Protein AF-A0A536NKG7-F1 (afdb_monomer_lite)

Foldseek 3Di:
DVCQLVLAAEEEAADDPVVVVVVVVQVPDPSGDPVVCVVVNSYDYHNAPDAALVSSLVVVLVSQVVRVVVVHLEYEYEHAVLRSQVSYPHLVRVLVSLLVVLVSQVVGNYDYDYDDDPVRDDPVSVVSNVVSPCVNCVPPPVVVPD

Structure (mmCIF, N/CA/C/O backbone):
data_AF-A0A536NKG7-F1
#
_entry.id   AF-A0A536NKG7-F1
#
loop_
_atom_site.group_PDB
_atom_site.id
_atom_site.type_symbol
_atom_site.label_atom_id
_atom_site.label_alt_id
_atom_site.label_comp_id
_atom_site.label_asym_id
_atom_site.label_entity_id
_atom_site.label_seq_id
_atom_site.pdbx_PDB_ins_code
_atom_site.Cartn_x
_atom_site.Cartn_y
_atom_site.Cartn_z
_atom_site.occupancy
_atom_site.B_iso_or_equiv
_atom_site.auth_seq_id
_atom_site.auth_comp_id
_atom_site.auth_asym_id
_atom_site.auth_atom_id
_atom_site.pdbx_PDB_model_num
ATOM 1 N N . ALA A 1 1 ? -5.820 -6.708 7.696 1.00 89.75 1 ALA A N 1
ATOM 2 C CA . ALA A 1 1 ? -7.069 -7.105 8.378 1.00 89.75 1 ALA A CA 1
ATOM 3 C C . ALA A 1 1 ? -7.34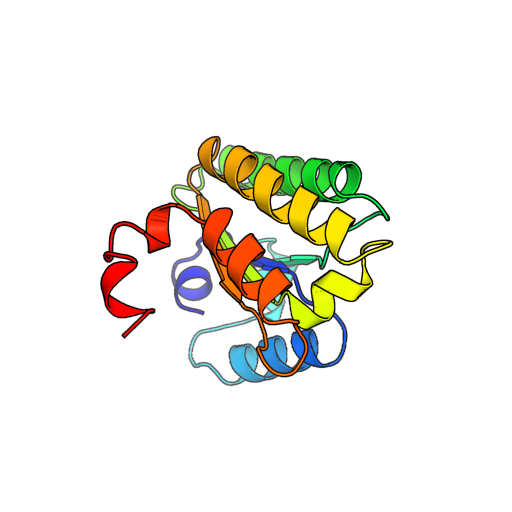0 -6.322 9.660 1.00 89.75 1 ALA A C 1
ATOM 5 O O . ALA A 1 1 ? -8.412 -5.746 9.756 1.00 89.75 1 ALA A O 1
ATOM 6 N N . ASP A 1 2 ? -6.411 -6.240 10.622 1.00 92.75 2 ASP A N 1
ATOM 7 C CA . ASP A 1 2 ? -6.681 -5.550 11.904 1.00 92.75 2 ASP A CA 1
ATOM 8 C C . ASP A 1 2 ? -7.102 -4.090 11.744 1.00 92.75 2 ASP A C 1
ATOM 10 O O . ASP A 1 2 ? -8.016 -3.628 12.415 1.00 92.75 2 ASP A O 1
ATOM 14 N N . ALA A 1 3 ? -6.489 -3.386 10.794 1.00 92.94 3 ALA A N 1
ATOM 15 C CA . ALA A 1 3 ? -6.873 -2.028 10.439 1.00 92.94 3 ALA A CA 1
ATOM 16 C C . ALA A 1 3 ? -8.325 -1.934 9.934 1.00 92.94 3 ALA A C 1
ATOM 18 O O . ALA A 1 3 ? -9.067 -1.070 10.390 1.00 92.94 3 ALA A O 1
ATOM 19 N N . ILE A 1 4 ? -8.761 -2.873 9.085 1.00 95.31 4 ILE A N 1
ATOM 20 C CA . ILE A 1 4 ? -10.151 -2.957 8.607 1.00 95.31 4 ILE A CA 1
ATOM 21 C C . ILE A 1 4 ? -11.099 -3.192 9.791 1.00 95.31 4 ILE A C 1
ATOM 23 O O . ILE A 1 4 ? -12.077 -2.468 9.941 1.00 95.31 4 ILE A O 1
ATOM 27 N N . ARG A 1 5 ? -10.770 -4.128 10.694 1.00 95.06 5 ARG A N 1
ATOM 28 C CA . ARG A 1 5 ? -11.563 -4.387 11.914 1.00 95.06 5 ARG A CA 1
ATOM 29 C C . ARG A 1 5 ? -11.667 -3.162 12.819 1.00 95.06 5 ARG A C 1
ATOM 31 O O . ARG A 1 5 ? -12.694 -2.942 13.450 1.00 95.06 5 ARG A O 1
ATOM 38 N N . ALA A 1 6 ? -10.600 -2.374 12.887 1.00 93.81 6 ALA A N 1
ATOM 39 C CA . ALA A 1 6 ? -10.536 -1.149 13.671 1.00 93.81 6 ALA A CA 1
ATOM 40 C C . ALA A 1 6 ? -11.165 0.069 12.965 1.00 93.81 6 ALA A C 1
ATOM 42 O O . ALA A 1 6 ? -11.111 1.166 13.519 1.00 93.81 6 ALA A O 1
ATOM 43 N N . GLY A 1 7 ? -11.717 -0.083 11.753 1.00 94.19 7 GLY A N 1
ATOM 44 C CA . GLY A 1 7 ? -12.262 1.035 10.976 1.00 94.19 7 GLY A CA 1
ATOM 45 C C . GLY A 1 7 ? -11.202 2.053 10.535 1.00 94.19 7 GLY A C 1
ATOM 46 O O . GLY A 1 7 ? -11.521 3.215 10.299 1.00 94.19 7 GLY A O 1
ATOM 47 N N . GLN A 1 8 ? -9.938 1.635 10.433 1.00 95.44 8 GLN A N 1
ATOM 48 C CA . GLN A 1 8 ? -8.828 2.474 9.979 1.00 95.44 8 GLN A CA 1
ATOM 49 C C . GLN A 1 8 ? -8.696 2.423 8.450 1.00 95.44 8 GLN A C 1
ATOM 51 O O . GLN A 1 8 ? -8.688 1.321 7.891 1.00 95.44 8 GLN A O 1
ATOM 56 N N . PRO A 1 9 ? -8.526 3.571 7.765 1.00 96.38 9 PRO A N 1
ATOM 57 C CA . PRO A 1 9 ? -8.282 3.599 6.328 1.00 96.38 9 PRO A CA 1
ATOM 58 C C . PRO A 1 9 ? -7.092 2.730 5.925 1.00 96.38 9 PRO A C 1
ATOM 60 O O . PRO A 1 9 ? -5.987 2.858 6.460 1.00 96.38 9 PRO A O 1
ATOM 63 N N . CYS A 1 10 ? -7.339 1.853 4.962 1.00 96.25 10 CYS A N 1
ATOM 64 C CA . CYS A 1 10 ? -6.396 0.896 4.417 1.00 96.25 10 CYS A CA 1
ATOM 65 C C . CYS A 1 10 ? -6.161 1.180 2.936 1.00 96.25 10 CYS A C 1
ATOM 67 O O . CYS A 1 10 ? -7.104 1.410 2.177 1.00 96.25 10 CYS A O 1
ATOM 69 N N . PHE A 1 11 ? -4.904 1.101 2.523 1.00 95.25 11 PHE A N 1
ATOM 70 C CA . PHE A 1 11 ? -4.493 1.210 1.136 1.00 95.25 11 PHE A CA 1
ATOM 71 C C . PHE A 1 11 ? -3.697 -0.030 0.742 1.00 95.25 11 PHE A C 1
ATOM 73 O O . PHE A 1 11 ? -2.688 -0.339 1.375 1.00 95.25 11 PHE A O 1
ATOM 80 N N . LEU A 1 12 ? -4.152 -0.746 -0.283 1.00 95.56 12 LEU A N 1
ATOM 81 C CA . LEU A 1 12 ? -3.458 -1.910 -0.826 1.00 95.56 12 LEU A CA 1
ATOM 82 C C . LEU A 1 12 ? -3.017 -1.624 -2.260 1.00 95.56 12 LEU A C 1
ATOM 84 O O . LEU A 1 12 ? -3.845 -1.455 -3.156 1.00 95.56 12 LEU A O 1
ATOM 88 N N . MET A 1 13 ? -1.706 -1.626 -2.477 1.00 94.19 13 MET A N 1
ATOM 89 C CA . MET A 1 13 ? -1.119 -1.582 -3.807 1.00 94.19 13 MET A CA 1
ATOM 90 C C . MET A 1 13 ? -0.796 -2.991 -4.268 1.00 94.19 13 MET A C 1
ATOM 92 O O . MET A 1 13 ? 0.201 -3.567 -3.854 1.00 94.19 13 MET A O 1
ATOM 96 N N . ALA A 1 14 ? -1.653 -3.553 -5.112 1.00 94.62 14 ALA A N 1
ATOM 97 C CA . ALA A 1 14 ? -1.447 -4.856 -5.732 1.00 94.62 14 ALA A CA 1
ATOM 98 C C . ALA A 1 14 ? -2.256 -4.946 -7.034 1.00 94.62 14 ALA A C 1
ATOM 100 O O . ALA A 1 14 ? -3.212 -4.188 -7.232 1.00 94.62 14 ALA A O 1
ATOM 101 N N . LYS A 1 15 ? -1.900 -5.880 -7.922 1.00 92.81 15 LYS A N 1
ATOM 102 C CA . LYS A 1 15 ? -2.719 -6.231 -9.097 1.00 92.81 15 LYS A CA 1
ATOM 103 C C . LYS A 1 15 ? -2.625 -7.712 -9.454 1.00 92.81 15 LYS A C 1
ATOM 105 O O . LYS A 1 15 ? -1.746 -8.421 -8.976 1.00 92.81 15 LYS A O 1
ATOM 110 N N . GLY A 1 16 ? -3.512 -8.153 -10.346 1.00 93.75 16 GLY A N 1
ATOM 111 C CA . GLY A 1 16 ? -3.477 -9.500 -10.916 1.00 93.75 16 GLY A CA 1
ATOM 112 C C . GLY A 1 16 ? -3.642 -10.597 -9.863 1.00 93.75 16 GLY A C 1
ATOM 113 O O . GLY A 1 16 ? -4.424 -10.449 -8.928 1.00 93.75 16 GLY A O 1
ATOM 114 N N . GLU A 1 17 ? -2.902 -11.692 -10.030 1.00 94.75 17 GLU A N 1
ATOM 115 C CA . GLU A 1 17 ? -2.955 -12.856 -9.135 1.00 94.75 17 GLU A CA 1
ATOM 116 C C . GLU A 1 17 ? -2.495 -12.525 -7.714 1.00 94.75 17 GLU A C 1
ATOM 118 O O . GLU A 1 17 ? -3.079 -13.020 -6.753 1.00 94.75 17 GLU A O 1
ATOM 123 N N . ASP A 1 18 ? -1.499 -11.645 -7.573 1.00 94.69 18 ASP A N 1
ATOM 124 C CA . ASP A 1 18 ? -1.020 -11.220 -6.260 1.00 94.69 18 ASP A CA 1
ATOM 125 C C . ASP A 1 18 ? -2.154 -10.491 -5.504 1.00 94.69 18 ASP A C 1
ATOM 127 O O . ASP A 1 18 ? -2.428 -10.819 -4.351 1.00 94.69 18 ASP A O 1
ATOM 131 N N . LEU A 1 19 ? -2.907 -9.594 -6.166 1.00 95.81 19 LEU A N 1
ATOM 132 C CA . LEU A 1 19 ? -4.109 -8.976 -5.578 1.00 95.81 19 LEU A CA 1
ATOM 133 C C . LEU A 1 19 ? -5.181 -10.012 -5.221 1.00 95.81 19 LEU A C 1
ATOM 135 O O . LEU A 1 19 ? -5.733 -9.941 -4.127 1.00 95.81 19 LEU A O 1
ATOM 139 N N . ALA A 1 20 ? -5.468 -10.966 -6.111 1.00 96.44 20 ALA A N 1
ATOM 140 C CA . ALA A 1 20 ? -6.451 -12.015 -5.836 1.00 96.44 20 ALA A CA 1
ATOM 141 C C . ALA A 1 20 ? -6.090 -12.805 -4.565 1.00 96.44 20 ALA A C 1
ATOM 143 O O . ALA A 1 20 ? -6.946 -13.008 -3.711 1.00 96.44 20 ALA A O 1
ATOM 144 N N . GLY A 1 21 ? -4.807 -13.125 -4.370 1.00 96.81 21 GLY A N 1
ATOM 145 C CA . GLY A 1 21 ? -4.330 -13.781 -3.152 1.00 96.81 21 GLY A CA 1
ATOM 146 C C . GLY A 1 21 ? -4.555 -12.960 -1.874 1.00 96.81 21 GLY A C 1
ATOM 147 O O . GLY A 1 21 ? -4.908 -13.528 -0.839 1.00 96.81 21 GLY A O 1
ATOM 148 N N . TYR A 1 22 ? -4.403 -11.629 -1.923 1.00 96.25 22 TYR A N 1
ATOM 149 C CA . TYR A 1 22 ? -4.762 -10.762 -0.789 1.00 96.25 22 TYR A CA 1
ATOM 150 C C . TYR A 1 22 ? -6.260 -10.787 -0.497 1.00 96.25 22 TYR A C 1
ATOM 152 O O . TYR A 1 22 ? -6.638 -10.815 0.673 1.00 96.25 22 TYR A O 1
ATOM 160 N N . MET A 1 23 ? -7.093 -10.762 -1.537 1.00 97.12 23 MET A N 1
ATOM 161 C CA . MET A 1 23 ? -8.549 -10.773 -1.400 1.00 97.12 23 MET A CA 1
ATOM 162 C C . MET A 1 23 ? -9.025 -12.091 -0.787 1.00 97.12 23 MET A C 1
ATOM 164 O O . MET A 1 23 ? -9.654 -12.059 0.266 1.00 97.12 23 MET A O 1
ATOM 168 N N . ASP A 1 24 ? -8.590 -13.230 -1.335 1.00 97.75 24 ASP A N 1
ATOM 169 C CA . ASP A 1 24 ? -8.900 -14.562 -0.799 1.00 97.75 24 ASP A CA 1
ATOM 170 C C . 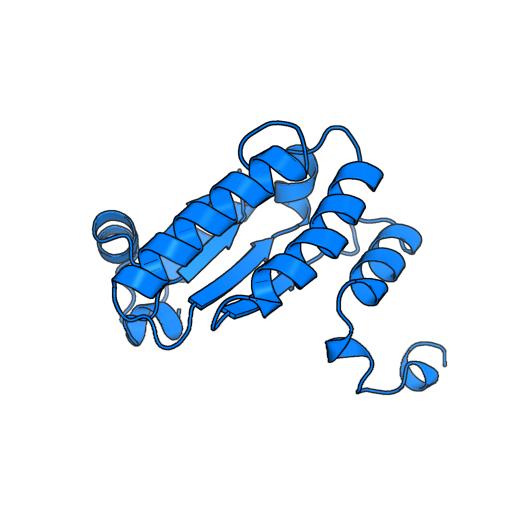ASP A 1 24 ? -8.478 -14.688 0.674 1.00 97.75 24 ASP A C 1
ATOM 172 O O . ASP A 1 24 ? -9.210 -15.212 1.519 1.00 97.75 24 ASP A O 1
ATOM 176 N N . ALA A 1 25 ? -7.287 -14.179 1.007 1.00 97.25 25 ALA A N 1
ATOM 177 C CA . ALA A 1 25 ? -6.786 -14.203 2.372 1.00 97.25 25 ALA A CA 1
ATOM 178 C C . ALA A 1 25 ? -7.604 -13.304 3.309 1.00 97.25 25 ALA A C 1
ATOM 180 O O . ALA A 1 25 ? -7.833 -13.690 4.453 1.00 97.25 25 ALA A O 1
ATOM 181 N N . LEU A 1 26 ? -8.023 -12.115 2.866 1.00 96.88 26 LEU A N 1
ATOM 182 C CA . LEU A 1 26 ? -8.848 -11.206 3.663 1.00 96.88 26 LEU A CA 1
ATOM 183 C C . LEU A 1 26 ? -10.270 -11.749 3.861 1.00 96.88 26 LEU A C 1
ATOM 185 O O . LEU A 1 26 ? -10.768 -11.673 4.982 1.00 96.88 26 LEU A O 1
ATOM 189 N N . ASP A 1 27 ? -10.879 -12.338 2.832 1.00 95.94 27 ASP A N 1
ATOM 190 C CA . ASP A 1 27 ? -12.223 -12.932 2.892 1.00 95.94 27 ASP A CA 1
ATOM 191 C C . ASP A 1 27 ? -12.282 -14.136 3.839 1.00 95.94 27 ASP A C 1
ATOM 193 O O . ASP A 1 27 ? -13.271 -14.356 4.539 1.00 95.94 27 ASP A O 1
ATOM 197 N N . ALA A 1 28 ? -11.191 -14.900 3.933 1.00 96.81 28 ALA A N 1
ATOM 198 C CA . ALA A 1 28 ? -11.080 -16.005 4.878 1.00 96.81 28 ALA A CA 1
ATOM 199 C C . ALA A 1 28 ? -10.912 -15.551 6.344 1.00 96.81 28 ALA A C 1
ATOM 201 O O . ALA A 1 28 ? -10.972 -16.382 7.257 1.00 96.81 28 ALA A O 1
ATOM 202 N N . MET A 1 29 ? -10.668 -14.260 6.610 1.00 96.50 29 MET A N 1
ATOM 203 C CA . MET A 1 29 ? -10.400 -13.770 7.961 1.00 96.50 29 MET A CA 1
ATOM 204 C C . MET A 1 29 ? -11.685 -13.431 8.732 1.00 96.50 29 MET A C 1
ATOM 206 O O . MET A 1 29 ? -12.433 -12.539 8.336 1.00 96.50 29 MET A O 1
ATOM 210 N N . PRO A 1 30 ? -11.903 -14.018 9.927 1.00 95.19 30 PRO A N 1
ATOM 211 C CA . PRO A 1 30 ? -13.068 -13.698 10.745 1.00 95.19 30 PRO A CA 1
ATOM 212 C C . PRO A 1 30 ? -13.173 -12.203 11.077 1.00 95.19 30 PRO A C 1
ATOM 214 O O . PRO A 1 30 ? -12.183 -11.562 11.461 1.00 95.19 30 PRO A O 1
ATOM 217 N N . GLY A 1 31 ? -14.386 -11.658 10.965 1.00 93.56 31 GLY A N 1
ATOM 218 C CA . GLY A 1 31 ? -14.689 -10.261 11.287 1.00 93.56 31 GLY A CA 1
ATOM 219 C C . GLY A 1 31 ? -14.164 -9.242 10.273 1.00 93.56 31 GLY A C 1
ATOM 220 O O . GLY A 1 31 ? -14.075 -8.063 10.606 1.00 93.56 31 GLY A O 1
ATOM 221 N N . VAL A 1 32 ? -13.781 -9.681 9.074 1.00 96.62 32 VAL A N 1
ATOM 222 C CA . VAL A 1 32 ? -13.455 -8.808 7.944 1.00 96.62 32 VAL A CA 1
ATOM 223 C C . VAL A 1 32 ? -14.561 -8.964 6.904 1.00 96.62 32 VAL A C 1
ATOM 225 O O . VAL A 1 32 ? -14.846 -10.072 6.473 1.00 96.62 32 VAL A O 1
ATOM 228 N N . ASP A 1 33 ? -15.187 -7.852 6.529 1.00 96.25 33 ASP A N 1
ATOM 229 C CA . ASP A 1 33 ? -16.086 -7.764 5.377 1.00 96.25 33 ASP A CA 1
ATOM 230 C C . ASP A 1 33 ? -15.381 -6.895 4.333 1.00 96.25 33 ASP A C 1
ATOM 232 O O . ASP A 1 33 ? -15.297 -5.669 4.476 1.00 96.25 33 ASP A O 1
ATOM 236 N N . VAL A 1 34 ? -14.748 -7.548 3.358 1.00 96.38 34 VAL A N 1
ATOM 237 C CA . VAL A 1 34 ? -13.884 -6.873 2.386 1.00 96.38 34 VAL A CA 1
ATOM 238 C C . VAL A 1 34 ? -14.712 -6.041 1.415 1.00 96.38 34 VAL A C 1
ATOM 240 O O . VAL A 1 34 ? -14.355 -4.893 1.143 1.00 96.38 34 VAL A O 1
ATOM 243 N N . ASP A 1 35 ? -15.851 -6.568 0.970 1.00 96.62 35 ASP A N 1
ATOM 244 C CA . ASP A 1 35 ? -16.771 -5.866 0.079 1.00 96.62 35 ASP A CA 1
ATOM 245 C C . ASP A 1 35 ? -17.309 -4.589 0.732 1.00 96.62 35 ASP A C 1
ATOM 247 O O . ASP A 1 35 ? -17.260 -3.512 0.129 1.00 96.62 35 ASP A O 1
ATOM 251 N N . ALA A 1 36 ? -17.749 -4.657 1.994 1.00 96.88 36 ALA A N 1
ATOM 252 C CA . ALA A 1 36 ? -18.187 -3.473 2.730 1.00 96.88 36 ALA A CA 1
ATOM 253 C C . ALA A 1 36 ? -17.036 -2.483 2.970 1.00 96.88 36 ALA A C 1
ATOM 255 O O . ALA A 1 36 ? -17.234 -1.263 2.891 1.00 96.88 36 ALA A O 1
ATOM 256 N N . ALA A 1 37 ? -15.822 -2.976 3.238 1.00 96.81 37 ALA A N 1
ATOM 257 C CA . ALA A 1 37 ? -14.649 -2.123 3.398 1.00 96.81 37 ALA A CA 1
ATOM 258 C C . ALA A 1 37 ? -14.311 -1.370 2.100 1.00 96.81 37 ALA A C 1
ATOM 260 O O . ALA A 1 37 ? -14.013 -0.177 2.149 1.00 96.81 37 ALA A O 1
ATOM 261 N N . ILE A 1 38 ? -14.408 -2.020 0.939 1.00 96.38 38 ILE A N 1
ATOM 262 C CA . ILE A 1 38 ? -14.198 -1.372 -0.362 1.00 96.38 38 ILE A CA 1
ATOM 263 C C . ILE A 1 38 ? -15.319 -0.376 -0.651 1.00 96.38 38 ILE A C 1
ATOM 265 O O . ILE A 1 38 ? -15.049 0.785 -0.962 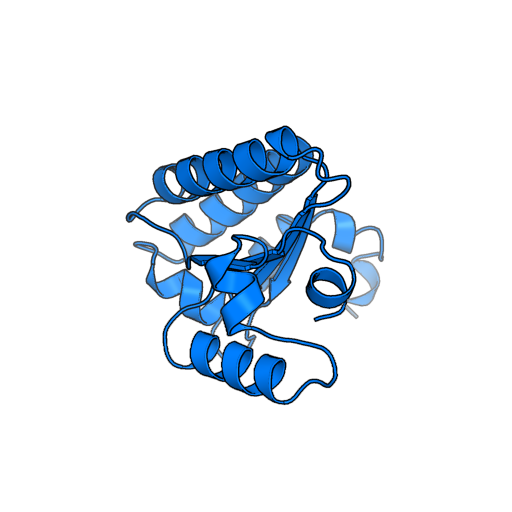1.00 96.38 38 ILE A O 1
ATOM 269 N N . ALA A 1 39 ? -16.578 -0.792 -0.497 1.00 95.50 39 ALA A N 1
ATOM 270 C CA . ALA A 1 39 ? -17.741 0.039 -0.803 1.00 95.50 39 ALA A CA 1
ATOM 271 C C . ALA A 1 39 ? -17.793 1.325 0.039 1.00 95.50 39 ALA A C 1
ATOM 273 O O . ALA A 1 39 ? -18.204 2.377 -0.449 1.00 95.50 39 ALA A O 1
ATOM 274 N N . SER A 1 40 ? -17.348 1.259 1.296 1.00 93.06 40 SER A N 1
ATOM 275 C CA . SER A 1 40 ? -17.267 2.418 2.195 1.00 93.06 40 SER A CA 1
ATOM 276 C C . SER A 1 40 ? -16.025 3.293 1.981 1.00 93.06 40 SER A C 1
ATOM 278 O O . SER A 1 40 ? -15.907 4.349 2.606 1.00 93.06 40 SER A O 1
ATOM 280 N N . GLY A 1 41 ? -15.083 2.875 1.130 1.00 91.94 41 GLY A N 1
ATOM 281 C CA . GLY A 1 41 ? -13.789 3.540 0.962 1.00 91.94 41 GLY A CA 1
ATOM 282 C C . GLY A 1 41 ? -12.841 3.356 2.154 1.00 91.94 41 GLY A C 1
ATOM 283 O O . GLY A 1 41 ? -11.839 4.068 2.262 1.00 91.94 41 GLY A O 1
ATOM 284 N N . LEU A 1 42 ? -13.150 2.420 3.058 1.00 94.94 42 LEU A N 1
ATOM 285 C CA . LEU A 1 42 ? -12.271 2.014 4.150 1.00 94.94 42 LEU A CA 1
ATOM 286 C C . LEU A 1 42 ? -11.050 1.256 3.619 1.00 94.94 42 LEU A C 1
ATOM 288 O O . LEU A 1 42 ? -9.945 1.483 4.100 1.00 94.94 42 LEU A O 1
ATOM 292 N N . LEU A 1 43 ? -11.237 0.393 2.621 1.00 96.31 43 LEU A N 1
ATOM 293 C CA . LEU A 1 43 ? -10.169 -0.255 1.868 1.00 96.31 43 LEU A CA 1
ATOM 294 C C . LEU A 1 43 ? -10.137 0.324 0.454 1.00 96.31 43 LEU A C 1
ATOM 296 O O . LEU A 1 43 ? -11.080 0.170 -0.313 1.00 96.31 43 LEU A O 1
ATOM 300 N N . THR A 1 44 ? -9.037 0.978 0.098 1.00 95.00 44 THR A N 1
ATOM 301 C CA . THR A 1 44 ? -8.783 1.425 -1.273 1.00 95.00 44 THR A CA 1
ATOM 302 C C . THR A 1 44 ? -7.710 0.541 -1.896 1.00 95.00 44 THR A C 1
ATOM 304 O O . THR A 1 44 ? -6.660 0.319 -1.294 1.00 95.00 44 THR A O 1
ATOM 307 N N . ILE A 1 45 ? -7.974 0.041 -3.102 1.00 94.19 45 ILE A N 1
ATOM 308 C CA . ILE A 1 45 ? -7.055 -0.819 -3.849 1.00 94.19 45 ILE A CA 1
ATOM 309 C C . ILE A 1 45 ? -6.631 -0.088 -5.117 1.00 94.19 45 ILE A C 1
ATOM 311 O O . ILE A 1 45 ? -7.477 0.297 -5.924 1.00 94.19 45 ILE A O 1
ATOM 315 N N . ALA A 1 46 ? -5.328 0.089 -5.307 1.00 88.00 46 ALA A N 1
ATOM 316 C CA . ALA A 1 46 ? -4.767 0.605 -6.550 1.00 88.00 46 ALA A CA 1
ATOM 317 C C . ALA A 1 46 ? -3.288 0.239 -6.637 1.00 88.00 46 ALA A C 1
ATOM 319 O O . ALA A 1 46 ? -2.549 0.535 -5.711 1.00 88.00 46 ALA A O 1
ATOM 320 N N . ALA A 1 47 ? -2.834 -0.352 -7.744 1.00 75.62 47 ALA A N 1
ATOM 321 C CA . ALA A 1 47 ? -1.425 -0.720 -7.903 1.00 75.62 47 ALA A CA 1
ATOM 322 C C . ALA A 1 47 ? 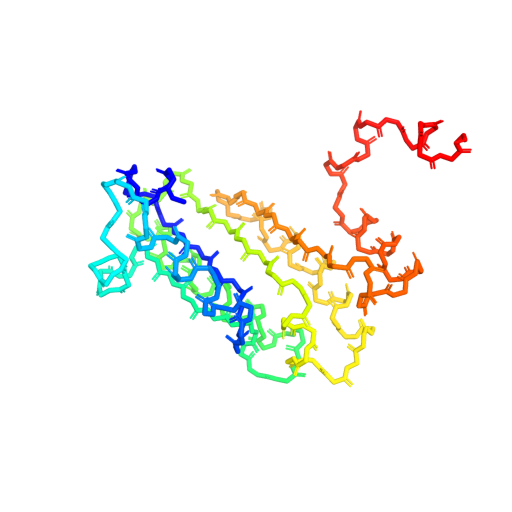-0.502 0.513 -7.937 1.00 75.62 47 ALA A C 1
ATOM 324 O O . ALA A 1 47 ? 0.171 0.825 -6.965 1.00 75.62 47 ALA A O 1
ATOM 325 N N . ALA A 1 48 ? -0.490 1.221 -9.061 1.00 75.94 48 ALA A N 1
ATOM 326 C CA . ALA A 1 48 ? 0.131 2.525 -9.254 1.00 75.94 48 ALA A CA 1
ATOM 327 C C . ALA A 1 48 ? -0.522 3.103 -10.516 1.00 75.94 48 ALA A C 1
ATOM 329 O O . ALA A 1 48 ? -0.224 2.636 -11.615 1.00 75.94 48 ALA A O 1
ATOM 330 N N . PRO A 1 49 ? -1.517 3.995 -10.391 1.00 71.06 49 PRO A N 1
ATOM 331 C CA . PRO A 1 49 ? -2.202 4.516 -11.564 1.00 71.06 49 PRO A CA 1
ATOM 332 C C . PRO A 1 49 ? -1.279 5.441 -12.361 1.00 71.06 49 PRO A C 1
ATOM 334 O O . PRO A 1 49 ? -0.460 6.159 -11.792 1.00 71.06 49 PRO A O 1
ATOM 337 N N . GLY A 1 50 ? -1.457 5.443 -13.681 1.00 69.31 50 GLY A N 1
ATOM 338 C CA . GLY A 1 50 ? -0.544 6.115 -14.604 1.00 69.31 50 GLY A CA 1
ATOM 339 C C . GLY A 1 50 ? 0.582 5.193 -15.074 1.00 69.31 50 GLY A C 1
ATOM 340 O O . GLY A 1 50 ? 0.471 3.972 -14.998 1.00 69.31 50 GLY A O 1
ATOM 341 N N . SER A 1 51 ? 1.640 5.790 -15.615 1.00 73.50 51 SER A N 1
ATOM 342 C CA . SER A 1 51 ? 2.828 5.094 -16.139 1.00 73.50 51 SER A CA 1
ATOM 343 C C . SER A 1 51 ? 4.146 5.604 -15.543 1.00 73.50 51 SER A C 1
ATOM 345 O O . SER A 1 51 ? 5.221 5.106 -15.884 1.00 73.50 51 SER A O 1
ATOM 347 N N . THR A 1 52 ? 4.065 6.594 -14.650 1.00 82.50 52 THR A N 1
ATOM 348 C CA . THR A 1 52 ? 5.212 7.259 -14.018 1.00 82.50 52 THR A CA 1
ATOM 349 C C . THR A 1 52 ? 5.060 7.315 -12.501 1.00 82.50 52 THR A C 1
ATOM 351 O O . THR A 1 52 ? 3.945 7.311 -11.970 1.00 82.50 52 THR A O 1
ATOM 354 N N . ALA A 1 53 ? 6.184 7.445 -11.796 1.00 85.44 53 ALA A N 1
ATOM 355 C CA . ALA A 1 53 ? 6.230 7.638 -10.351 1.00 85.44 53 ALA A CA 1
ATOM 356 C C . ALA A 1 53 ? 5.375 8.832 -9.908 1.00 85.44 53 ALA A C 1
ATOM 358 O O . ALA A 1 53 ? 4.611 8.736 -8.952 1.00 85.44 53 ALA A O 1
ATOM 359 N N . ARG A 1 54 ? 5.453 9.953 -10.636 1.00 87.44 54 ARG A N 1
ATOM 360 C CA . ARG A 1 54 ? 4.715 11.179 -10.308 1.00 87.44 54 ARG A CA 1
ATOM 361 C C . ARG A 1 54 ? 3.202 10.981 -10.346 1.00 87.44 54 ARG A C 1
ATOM 363 O O . ARG A 1 54 ? 2.525 11.382 -9.409 1.00 87.44 54 ARG A O 1
ATOM 370 N N . GLU A 1 55 ? 2.681 10.355 -11.397 1.00 86.00 55 GLU A N 1
ATOM 371 C CA . GLU A 1 55 ? 1.238 10.119 -11.534 1.00 86.00 55 GLU A CA 1
ATOM 372 C C . GLU A 1 55 ? 0.699 9.213 -10.419 1.00 86.00 55 GLU A C 1
ATOM 374 O O . GLU A 1 55 ? -0.362 9.493 -9.848 1.00 86.00 55 GLU A O 1
ATOM 379 N N . ALA A 1 56 ? 1.460 8.172 -10.064 1.00 88.31 56 ALA A N 1
ATOM 380 C CA . ALA A 1 56 ? 1.118 7.278 -8.965 1.00 88.31 56 ALA A CA 1
ATOM 381 C C . ALA A 1 56 ? 1.087 8.029 -7.623 1.00 88.31 56 ALA A C 1
ATOM 383 O O . ALA A 1 56 ? 0.119 7.918 -6.869 1.00 88.31 56 ALA A O 1
ATOM 384 N N . LEU A 1 57 ? 2.101 8.856 -7.352 1.00 90.69 57 LEU A N 1
ATOM 385 C CA . LEU A 1 57 ? 2.187 9.658 -6.128 1.00 90.69 57 LEU A CA 1
ATOM 386 C C . LEU A 1 57 ? 1.069 10.694 -6.027 1.00 90.69 57 LEU A C 1
ATOM 388 O O . LEU A 1 57 ? 0.467 10.826 -4.965 1.00 90.69 57 LEU A O 1
ATOM 392 N N . ASP A 1 58 ? 0.741 11.380 -7.123 1.00 90.62 58 ASP A N 1
ATOM 393 C CA . ASP A 1 58 ? -0.355 12.351 -7.150 1.00 90.62 58 ASP A CA 1
ATOM 394 C C . ASP A 1 58 ? -1.692 11.680 -6.799 1.00 90.62 58 ASP A C 1
ATOM 396 O O . ASP A 1 58 ? -2.540 12.270 -6.126 1.00 90.62 58 ASP A O 1
ATOM 400 N N . HIS A 1 59 ? -1.904 10.437 -7.244 1.00 88.62 59 HIS A N 1
ATOM 401 C CA . HIS A 1 59 ? -3.068 9.659 -6.834 1.00 88.62 59 HIS A CA 1
ATOM 402 C C . HIS A 1 59 ? -3.025 9.309 -5.345 1.00 88.62 59 HIS A C 1
ATOM 404 O O . HIS A 1 59 ? -4.016 9.542 -4.652 1.00 88.62 59 HIS A O 1
ATOM 410 N N . PHE A 1 60 ? -1.900 8.803 -4.837 1.00 90.12 60 PHE A N 1
ATOM 411 C CA . PHE A 1 60 ? -1.778 8.430 -3.426 1.00 90.12 60 PHE A CA 1
ATOM 412 C C . PHE A 1 60 ? -1.953 9.623 -2.489 1.00 90.12 60 PHE A C 1
ATOM 414 O O . PHE A 1 60 ? -2.689 9.513 -1.511 1.00 90.12 60 PHE A O 1
ATOM 421 N N . GLU A 1 61 ? -1.398 10.791 -2.825 1.00 93.12 61 GLU A N 1
ATOM 422 C CA . GLU A 1 61 ? -1.634 12.019 -2.062 1.00 93.12 61 GLU A CA 1
ATOM 423 C C . GLU A 1 61 ? -3.125 12.368 -1.999 1.00 93.12 61 GLU A C 1
ATOM 425 O O . GLU A 1 61 ? -3.626 12.701 -0.926 1.00 93.12 61 GLU A O 1
ATOM 430 N N . ARG A 1 62 ? -3.871 12.241 -3.106 1.00 91.31 62 ARG A N 1
ATOM 431 C CA . ARG A 1 62 ? -5.326 12.482 -3.098 1.00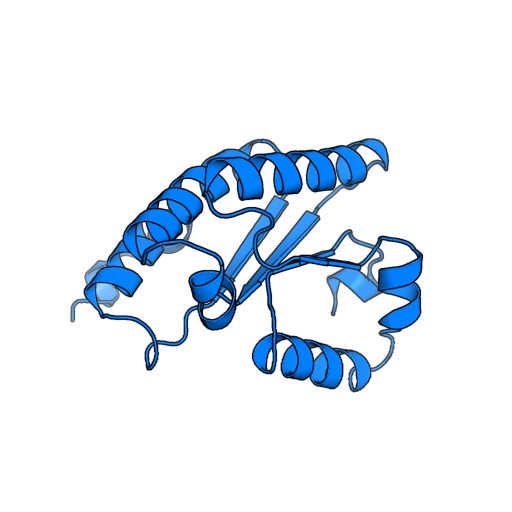 91.31 62 ARG A CA 1
ATOM 432 C C . ARG A 1 62 ? -6.072 11.498 -2.199 1.00 91.31 62 ARG A C 1
ATOM 434 O O . ARG A 1 62 ? -6.969 11.914 -1.465 1.00 91.31 62 ARG A O 1
ATOM 441 N N . VAL A 1 63 ? -5.711 10.214 -2.236 1.00 90.19 63 VAL A N 1
ATOM 442 C CA . VAL A 1 63 ? -6.324 9.204 -1.359 1.00 90.19 63 VAL A CA 1
ATOM 443 C C . VAL A 1 63 ? -6.019 9.508 0.109 1.00 90.19 63 VAL A C 1
ATOM 445 O O . VAL A 1 63 ? -6.922 9.458 0.946 1.00 90.19 63 VAL A O 1
ATOM 448 N N . PHE A 1 64 ? -4.779 9.882 0.431 1.00 94.12 64 PHE A N 1
ATOM 449 C CA . PHE A 1 64 ? -4.380 10.178 1.805 1.00 94.12 64 PHE A CA 1
ATOM 450 C C . PHE A 1 64 ? -5.036 11.450 2.337 1.00 94.12 64 PHE A C 1
ATOM 452 O O . PHE A 1 64 ? -5.532 11.438 3.462 1.00 94.12 64 PHE A O 1
ATOM 459 N N . TRP A 1 65 ? -5.136 12.508 1.528 1.00 94.88 65 TRP A N 1
ATOM 460 C CA . TRP A 1 65 ? -5.897 13.704 1.900 1.00 94.88 65 TRP A CA 1
ATOM 461 C C . TRP A 1 65 ? -7.359 13.384 2.183 1.00 94.88 65 TRP A C 1
ATOM 463 O O . TRP A 1 65 ? -7.876 13.781 3.220 1.00 94.88 65 TRP A O 1
ATOM 473 N N . SER A 1 66 ? -7.994 12.569 1.339 1.00 91.81 66 SER A N 1
ATOM 474 C CA . SER A 1 66 ? -9.372 12.134 1.567 1.00 91.81 66 SER A CA 1
ATOM 475 C C . SER A 1 66 ? -9.545 11.395 2.902 1.00 91.81 66 SER A C 1
ATOM 477 O O . SER A 1 66 ? -10.565 11.556 3.573 1.00 91.81 66 SER A O 1
ATOM 479 N N . ALA A 1 67 ? -8.560 10.592 3.315 1.00 92.50 67 ALA A N 1
ATOM 480 C CA . ALA A 1 67 ? -8.569 9.937 4.620 1.00 92.50 67 ALA A CA 1
ATOM 481 C C . ALA A 1 67 ? -8.356 10.934 5.775 1.00 92.50 67 ALA A C 1
ATOM 483 O O . ALA A 1 67 ? -9.060 10.858 6.782 1.00 92.50 67 ALA A O 1
ATOM 484 N N . VAL A 1 68 ? -7.436 11.893 5.626 1.00 93.81 68 VAL A N 1
ATOM 485 C CA . VAL A 1 68 ? -7.202 12.959 6.617 1.00 93.81 68 VAL A CA 1
ATOM 486 C C . VAL A 1 68 ? -8.442 13.835 6.805 1.00 93.81 68 VAL A C 1
ATOM 488 O O . VAL A 1 68 ? -8.820 14.095 7.944 1.00 93.81 68 VAL A O 1
ATOM 491 N N . ASP A 1 69 ? -9.135 14.201 5.726 1.00 93.94 69 ASP A N 1
ATOM 492 C CA . ASP A 1 69 ? -10.381 14.981 5.774 1.00 93.94 69 ASP A CA 1
ATOM 493 C C . ASP A 1 69 ? -11.503 14.242 6.527 1.00 93.94 69 ASP A C 1
ATOM 495 O O . ASP A 1 69 ? -12.405 14.859 7.094 1.00 93.94 69 ASP A O 1
ATOM 499 N N . ARG A 1 70 ? -11.429 12.904 6.590 1.00 90.06 70 ARG A N 1
ATOM 500 C CA . ARG A 1 70 ? -12.304 12.049 7.409 1.00 90.06 70 ARG A CA 1
ATOM 501 C C . ARG A 1 70 ? -11.804 11.850 8.847 1.00 90.06 70 ARG A C 1
ATOM 503 O O . ARG A 1 70 ? -12.321 10.987 9.551 1.00 90.06 70 ARG A O 1
ATOM 510 N N . ASN A 1 71 ? -10.839 12.649 9.304 1.00 91.62 71 ASN A N 1
ATOM 511 C CA . ASN A 1 71 ? -10.210 12.573 10.627 1.00 91.62 71 ASN A CA 1
ATOM 512 C C . ASN A 1 71 ? -9.499 11.237 10.908 1.00 91.62 71 ASN A C 1
ATOM 514 O O . ASN A 1 71 ? -9.515 10.741 12.037 1.00 91.62 71 ASN A O 1
ATOM 518 N N . ALA A 1 72 ? -8.867 10.640 9.894 1.00 92.75 72 ALA A N 1
ATOM 519 C CA . ALA A 1 72 ? -8.061 9.442 10.096 1.00 92.75 72 ALA A CA 1
ATOM 520 C C . ALA A 1 72 ? -6.888 9.714 11.051 1.00 92.75 72 ALA A C 1
ATOM 522 O O . ALA A 1 72 ? -6.035 10.562 10.790 1.00 92.75 72 ALA A O 1
ATOM 523 N N . THR A 1 73 ? -6.814 8.951 12.140 1.00 92.69 73 THR A N 1
ATOM 524 C CA . THR A 1 73 ? -5.685 8.998 13.085 1.00 92.69 73 THR A CA 1
ATOM 525 C C . THR A 1 73 ? -4.481 8.200 12.596 1.00 92.69 73 THR A C 1
ATOM 527 O O . THR A 1 73 ? -3.360 8.457 13.028 1.00 92.69 73 THR A O 1
ATOM 530 N N . VAL A 1 74 ? -4.708 7.235 11.699 1.00 95.94 74 VAL A N 1
ATOM 531 C CA . VAL A 1 74 ? -3.674 6.478 10.993 1.00 95.94 74 VAL A CA 1
ATOM 532 C C . VAL A 1 74 ? -4.211 5.950 9.658 1.00 95.94 74 VAL A C 1
ATOM 534 O O . VAL A 1 74 ? -5.357 5.510 9.576 1.00 95.94 74 VAL A O 1
ATOM 537 N N . ILE A 1 75 ? -3.368 5.965 8.629 1.00 95.81 75 ILE A N 1
ATOM 538 C CA . ILE A 1 75 ? -3.573 5.345 7.318 1.00 95.81 75 ILE A CA 1
ATOM 539 C C . ILE A 1 75 ? -2.609 4.162 7.219 1.00 95.81 75 ILE A C 1
ATOM 541 O O . ILE A 1 75 ? -1.415 4.297 7.489 1.00 95.81 75 ILE A O 1
ATOM 545 N N . ARG A 1 76 ? -3.124 2.986 6.868 1.00 96.56 76 ARG A N 1
ATOM 546 C CA . ARG A 1 76 ? -2.357 1.736 6.822 1.00 96.56 76 ARG A C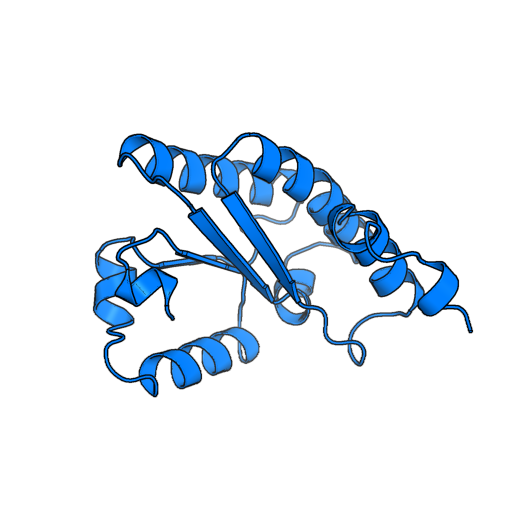A 1
ATOM 547 C C . ARG A 1 76 ? -2.136 1.333 5.377 1.00 96.56 76 ARG A C 1
ATOM 549 O O . ARG A 1 76 ? -3.103 1.055 4.676 1.00 96.56 76 ARG A O 1
ATOM 556 N N . VAL A 1 77 ? -0.884 1.285 4.942 1.00 95.00 77 VAL A N 1
ATOM 557 C CA . VAL A 1 77 ? -0.539 1.017 3.545 1.00 95.00 77 VAL A CA 1
ATOM 558 C C . VAL A 1 77 ? 0.236 -0.285 3.422 1.00 95.00 77 VAL A C 1
ATOM 560 O O . VAL A 1 77 ? 1.185 -0.525 4.166 1.00 95.00 77 VAL A O 1
ATOM 563 N N . VAL A 1 78 ? -0.158 -1.114 2.463 1.00 95.19 78 VAL A N 1
ATOM 564 C CA . VAL A 1 78 ? 0.584 -2.299 2.041 1.00 95.19 78 VAL A CA 1
ATOM 565 C C . VAL A 1 78 ? 0.874 -2.186 0.553 1.00 95.19 78 VAL A C 1
ATOM 567 O O . VAL A 1 78 ? -0.054 -2.022 -0.235 1.00 95.19 78 VAL A O 1
ATOM 570 N N . GLY A 1 79 ? 2.145 -2.295 0.175 1.00 94.00 79 GLY A N 1
ATOM 571 C CA . GLY A 1 79 ? 2.571 -2.418 -1.214 1.00 94.00 79 GLY A CA 1
ATOM 572 C C . GLY A 1 79 ? 3.053 -3.825 -1.525 1.00 94.00 79 GLY A C 1
ATOM 573 O O . GLY A 1 79 ? 4.005 -4.291 -0.915 1.00 94.00 79 GLY A O 1
ATOM 574 N N . GLU A 1 80 ? 2.411 -4.512 -2.461 1.00 94.88 80 GLU A N 1
ATOM 575 C CA . GLU A 1 80 ? 2.907 -5.751 -3.054 1.00 94.88 80 GLU A CA 1
ATOM 576 C C . GLU A 1 80 ? 3.721 -5.377 -4.300 1.00 94.88 80 GLU A C 1
ATOM 578 O O . GLU A 1 80 ? 3.186 -5.115 -5.380 1.00 94.88 80 GLU A O 1
ATOM 583 N N . MET A 1 81 ? 5.039 -5.266 -4.133 1.00 92.75 81 MET A N 1
ATOM 584 C CA . MET A 1 81 ? 5.874 -4.613 -5.134 1.00 92.75 81 MET A CA 1
ATOM 585 C C . MET A 1 81 ? 6.127 -5.477 -6.364 1.00 92.75 81 MET A C 1
ATOM 587 O O . MET A 1 81 ? 6.447 -4.933 -7.421 1.00 92.75 81 MET A O 1
ATOM 591 N N . ALA A 1 82 ? 5.952 -6.799 -6.276 1.00 90.75 82 ALA A N 1
ATOM 592 C CA . ALA A 1 82 ? 6.139 -7.672 -7.426 1.00 90.75 82 ALA A CA 1
ATOM 593 C C . ALA A 1 82 ? 5.122 -7.401 -8.536 1.00 90.75 82 ALA A C 1
ATOM 595 O O . ALA A 1 82 ? 5.504 -7.306 -9.702 1.00 90.75 82 ALA A O 1
ATOM 596 N N . SER A 1 83 ? 3.854 -7.244 -8.173 1.00 90.75 83 SER A N 1
ATOM 597 C CA . SER A 1 83 ? 2.770 -6.901 -9.088 1.00 90.75 83 SER A CA 1
ATOM 598 C C . SER A 1 83 ? 2.759 -5.408 -9.411 1.00 90.75 83 SER A C 1
ATOM 600 O O . SER A 1 83 ? 2.508 -5.019 -10.554 1.00 90.75 83 SER A O 1
ATOM 602 N N . VAL A 1 84 ? 3.091 -4.545 -8.448 1.00 88.56 84 VAL A N 1
ATOM 603 C CA . VAL A 1 84 ? 3.148 -3.092 -8.667 1.00 88.56 84 VAL A CA 1
ATOM 604 C C . VAL A 1 84 ? 4.260 -2.702 -9.645 1.00 88.56 84 VAL A C 1
ATOM 606 O O . VAL A 1 84 ? 4.029 -1.810 -10.464 1.00 88.56 84 VAL A O 1
ATOM 609 N N . ARG A 1 85 ? 5.407 -3.401 -9.646 1.00 88.12 85 ARG A N 1
ATOM 610 C CA . ARG A 1 85 ? 6.522 -3.200 -10.594 1.00 88.12 85 ARG A CA 1
ATOM 611 C C . ARG A 1 85 ? 6.053 -3.068 -12.033 1.00 88.12 85 ARG A C 1
ATOM 613 O O . ARG A 1 85 ? 6.500 -2.177 -12.745 1.00 88.12 85 ARG A O 1
ATOM 620 N N . ASP A 1 86 ? 5.145 -3.944 -12.447 1.00 86.88 86 ASP A N 1
ATOM 621 C CA . ASP A 1 86 ? 4.689 -4.040 -13.832 1.00 86.88 86 ASP A CA 1
ATOM 622 C C . ASP A 1 86 ? 3.778 -2.859 -14.231 1.00 86.88 86 ASP A C 1
ATOM 624 O O . ASP A 1 86 ? 3.157 -2.877 -15.292 1.00 86.88 86 ASP A O 1
ATOM 628 N N . SER A 1 87 ? 3.578 -1.884 -13.341 1.00 86.38 87 SER A N 1
ATOM 629 C CA . SER A 1 87 ? 2.859 -0.628 -13.596 1.00 86.38 87 SER A CA 1
ATOM 630 C C . SER A 1 87 ? 3.816 0.523 -13.934 1.00 86.38 87 SER A C 1
ATOM 632 O O . SER A 1 87 ? 3.371 1.591 -14.341 1.00 86.38 87 SER A O 1
ATOM 634 N N . PHE A 1 88 ? 5.128 0.301 -13.803 1.00 86.88 88 PHE A N 1
ATOM 635 C CA . PHE A 1 88 ? 6.170 1.261 -14.147 1.00 86.88 88 PHE A CA 1
ATOM 636 C C . PHE A 1 88 ? 6.893 0.857 -15.431 1.00 86.88 88 PHE A C 1
ATOM 638 O O . PHE A 1 88 ? 6.982 -0.317 -15.790 1.00 86.88 88 PHE A O 1
ATOM 645 N N . THR A 1 89 ? 7.463 1.844 -16.119 1.00 86.50 89 THR A N 1
ATOM 646 C CA . THR A 1 89 ? 8.216 1.636 -17.367 1.00 86.50 89 THR A CA 1
ATOM 647 C C . THR A 1 89 ? 9.545 0.906 -17.164 1.00 86.50 89 THR A C 1
ATOM 649 O O . THR A 1 89 ? 10.084 0.334 -18.112 1.00 86.50 89 THR A O 1
ATOM 652 N N . SER A 1 90 ? 10.101 0.927 -15.948 1.00 86.56 90 SER A N 1
ATOM 653 C CA . SER A 1 90 ? 11.350 0.246 -15.604 1.00 86.56 90 SER A CA 1
ATOM 654 C C . SER A 1 90 ? 11.479 -0.003 -14.098 1.00 86.56 90 SER A C 1
ATOM 656 O O . SER A 1 90 ? 10.825 0.650 -13.287 1.00 86.56 90 SER A O 1
ATOM 658 N N . GLU A 1 91 ? 12.388 -0.906 -13.711 1.00 85.38 91 GLU A N 1
ATOM 659 C CA . GLU A 1 91 ? 12.744 -1.131 -12.299 1.00 85.38 91 GLU A CA 1
ATOM 660 C C . GLU A 1 91 ? 13.318 0.138 -11.645 1.00 85.38 91 GLU A C 1
ATOM 662 O O . GLU A 1 91 ? 13.048 0.407 -10.480 1.00 85.38 91 GLU A O 1
ATOM 667 N N . ARG A 1 92 ? 14.048 0.967 -12.404 1.00 86.62 92 ARG A N 1
ATOM 668 C CA . ARG A 1 92 ? 14.555 2.257 -11.916 1.00 86.62 92 ARG A CA 1
ATOM 669 C C . ARG A 1 92 ? 13.423 3.229 -11.587 1.00 86.62 92 ARG A C 1
ATOM 671 O O . ARG A 1 92 ? 13.449 3.810 -10.514 1.00 86.62 92 ARG A O 1
ATOM 678 N N . GLU A 1 93 ? 12.435 3.357 -12.470 1.00 88.81 93 GLU A N 1
ATOM 679 C CA . GLU A 1 93 ? 11.268 4.225 -12.244 1.00 88.81 93 GLU A CA 1
ATOM 680 C C . GLU A 1 93 ? 10.498 3.804 -10.983 1.00 88.81 93 GLU A C 1
ATOM 682 O O . GLU A 1 93 ? 10.079 4.642 -10.190 1.00 88.81 93 GLU A O 1
ATOM 687 N N . MET A 1 94 ? 10.360 2.496 -10.756 1.00 89.94 94 MET A N 1
ATOM 688 C CA . MET A 1 94 ? 9.747 1.969 -9.537 1.00 89.94 94 MET A CA 1
ATOM 689 C C . MET A 1 94 ? 10.581 2.275 -8.281 1.00 89.94 94 MET A C 1
ATOM 691 O O . MET A 1 94 ? 10.020 2.630 -7.250 1.00 89.94 94 MET A O 1
ATOM 695 N N . LEU A 1 95 ? 11.912 2.187 -8.347 1.00 87.62 95 LEU A N 1
ATOM 696 C CA . LEU A 1 95 ? 12.780 2.565 -7.224 1.00 87.62 95 LEU A CA 1
ATOM 697 C C . LEU A 1 95 ? 12.745 4.076 -6.939 1.00 87.62 95 LEU A C 1
ATOM 699 O O . LEU A 1 95 ? 12.792 4.482 -5.776 1.00 87.62 95 LEU A O 1
ATOM 703 N N . ASP A 1 96 ? 12.630 4.906 -7.977 1.00 88.44 96 ASP A N 1
ATOM 704 C CA . ASP A 1 96 ? 12.429 6.350 -7.829 1.00 88.44 96 ASP A CA 1
ATOM 705 C C . ASP A 1 96 ? 11.067 6.634 -7.173 1.00 88.44 96 ASP A C 1
ATOM 707 O O . ASP A 1 96 ? 10.981 7.441 -6.242 1.00 88.44 96 ASP A O 1
ATOM 711 N N . PHE A 1 97 ? 10.022 5.901 -7.577 1.00 90.00 97 PHE A N 1
ATOM 712 C CA . PHE A 1 97 ? 8.725 5.909 -6.907 1.00 90.00 97 PHE A CA 1
ATOM 713 C C . PHE A 1 97 ? 8.847 5.560 -5.414 1.00 90.00 97 PHE A C 1
ATOM 715 O O . PHE A 1 97 ? 8.338 6.317 -4.596 1.00 90.00 97 PHE A O 1
ATOM 722 N N . GLU A 1 98 ? 9.551 4.489 -5.039 1.00 88.94 98 GLU A N 1
ATOM 723 C CA . GLU A 1 98 ? 9.730 4.073 -3.635 1.00 88.94 98 GLU A CA 1
ATOM 724 C C . GLU A 1 98 ? 10.391 5.161 -2.779 1.00 88.94 98 GLU A C 1
ATOM 726 O O . GLU A 1 98 ? 9.911 5.517 -1.697 1.00 88.94 98 GLU A O 1
ATOM 731 N N . ALA A 1 99 ? 11.475 5.755 -3.287 1.00 87.44 99 ALA A N 1
ATOM 732 C CA . ALA A 1 99 ? 12.178 6.829 -2.594 1.00 87.44 99 ALA A CA 1
ATOM 733 C C . ALA A 1 99 ? 11.279 8.060 -2.380 1.00 87.44 99 ALA A C 1
ATOM 735 O O . ALA A 1 99 ? 11.286 8.670 -1.306 1.00 87.44 99 ALA A O 1
ATOM 736 N N . MET A 1 100 ? 10.484 8.422 -3.389 1.00 89.50 100 MET A N 1
ATOM 737 C CA . MET A 1 100 ? 9.547 9.543 -3.311 1.00 89.50 100 MET A CA 1
ATOM 738 C C . MET A 1 100 ? 8.324 9.226 -2.441 1.00 89.50 100 MET A C 1
ATOM 740 O O . MET A 1 100 ? 7.871 10.088 -1.688 1.00 89.50 100 MET A O 1
ATOM 744 N N . PHE A 1 101 ? 7.813 7.997 -2.496 1.00 89.69 101 PHE A N 1
ATOM 745 C CA . PHE A 1 101 ? 6.658 7.546 -1.726 1.00 89.69 101 PHE A CA 1
ATOM 746 C C . PHE A 1 101 ? 6.926 7.620 -0.225 1.00 89.69 101 PHE A C 1
ATOM 748 O O . PHE A 1 101 ? 6.089 8.123 0.521 1.00 89.69 101 PHE A O 1
ATOM 755 N N . ASN A 1 102 ? 8.130 7.251 0.218 1.00 87.44 102 ASN A N 1
ATOM 756 C CA . ASN A 1 102 ? 8.542 7.446 1.608 1.00 87.44 102 ASN A CA 1
ATOM 757 C C . ASN A 1 102 ? 8.425 8.922 2.049 1.00 87.44 102 ASN A C 1
ATOM 759 O O . ASN A 1 102 ? 7.920 9.230 3.130 1.00 87.44 102 ASN A O 1
ATOM 763 N N . MET A 1 103 ? 8.836 9.866 1.195 1.00 87.00 103 MET A N 1
ATOM 764 C CA . MET A 1 103 ? 8.711 11.299 1.490 1.00 87.00 103 MET A CA 1
ATOM 765 C C . MET A 1 103 ? 7.254 11.768 1.534 1.00 87.00 103 MET A C 1
ATOM 767 O O . MET A 1 103 ? 6.921 12.630 2.350 1.00 87.00 103 MET A O 1
ATOM 771 N N . VAL A 1 104 ? 6.384 11.191 0.701 1.00 90.12 104 VAL A N 1
ATOM 772 C CA . VAL A 1 104 ? 4.936 11.421 0.766 1.00 90.12 104 VAL A CA 1
ATOM 773 C C . VAL A 1 104 ? 4.380 10.906 2.090 1.00 90.12 104 VAL A C 1
ATOM 775 O O . VAL A 1 104 ? 3.773 11.685 2.818 1.00 90.12 104 VAL A O 1
ATOM 778 N N . CYS A 1 105 ? 4.648 9.652 2.460 1.00 90.19 105 CYS A N 1
ATOM 779 C CA . CYS A 1 105 ? 4.157 9.037 3.696 1.00 90.19 105 CYS A CA 1
ATOM 780 C C . CYS A 1 105 ? 4.487 9.857 4.950 1.00 90.19 105 CYS A C 1
ATOM 782 O O . CYS A 1 105 ? 3.630 10.000 5.817 1.00 90.19 105 CYS A O 1
ATOM 784 N N . LYS A 1 106 ? 5.671 10.482 5.018 1.00 89.44 106 LYS A N 1
ATOM 785 C CA . LYS A 1 106 ? 6.085 11.355 6.137 1.00 89.44 106 LYS A CA 1
ATOM 786 C C . LYS A 1 106 ? 5.214 12.602 6.339 1.00 89.44 106 LYS A C 1
ATOM 788 O O . LYS A 1 106 ? 5.291 13.223 7.395 1.00 89.44 106 LYS A O 1
ATOM 793 N N . ARG A 1 107 ? 4.414 12.998 5.345 1.00 92.44 107 ARG A N 1
ATOM 794 C CA . ARG A 1 107 ? 3.500 14.155 5.423 1.00 92.44 107 ARG A CA 1
ATOM 795 C C . ARG A 1 107 ? 2.127 13.796 5.994 1.00 92.44 107 ARG A C 1
ATOM 797 O O . ARG A 1 107 ? 1.338 14.698 6.257 1.00 92.44 107 ARG A O 1
ATOM 804 N N . PHE A 1 108 ? 1.841 12.510 6.174 1.00 94.75 108 PHE A N 1
ATOM 805 C CA . PHE A 1 108 ? 0.542 11.998 6.600 1.00 94.75 108 PHE A CA 1
ATOM 806 C C . PHE A 1 108 ? 0.700 11.129 7.852 1.00 94.75 108 PHE A C 1
ATOM 808 O O . PHE A 1 108 ? 1.791 10.620 8.112 1.00 94.75 108 PHE A O 1
ATOM 815 N N . PRO A 1 109 ? -0.373 10.903 8.633 1.00 94.12 109 PRO A N 1
ATOM 816 C CA . PRO A 1 109 ? -0.364 9.908 9.701 1.00 94.12 109 PRO A CA 1
ATOM 817 C C . PRO A 1 109 ? -0.389 8.501 9.085 1.00 94.12 109 PRO A C 1
ATOM 819 O O . PRO A 1 109 ? -1.390 7.800 9.144 1.00 94.12 109 PRO A O 1
ATOM 822 N N . CYS A 1 110 ? 0.685 8.103 8.411 1.00 93.12 110 CYS A N 1
ATOM 823 C CA . CYS A 1 110 ? 0.737 6.913 7.574 1.00 93.12 110 CYS A CA 1
ATOM 824 C C . CYS A 1 110 ? 1.761 5.912 8.109 1.00 93.12 110 CYS A C 1
ATOM 826 O O . CYS A 1 110 ? 2.879 6.277 8.462 1.00 93.12 110 CYS A O 1
ATOM 828 N N . VAL A 1 111 ? 1.386 4.634 8.114 1.00 92.75 111 VAL A N 1
ATOM 829 C CA . VAL A 1 111 ? 2.303 3.509 8.311 1.00 92.75 111 VAL A CA 1
ATOM 830 C C . VAL A 1 111 ? 2.231 2.641 7.066 1.00 92.75 111 VAL A C 1
ATOM 832 O O . VAL A 1 111 ? 1.170 2.091 6.764 1.00 92.75 111 VAL A O 1
ATOM 835 N N . ALA A 1 112 ? 3.352 2.523 6.360 1.00 91.81 112 ALA A N 1
ATOM 836 C CA . ALA A 1 112 ? 3.450 1.792 5.105 1.00 91.81 112 ALA A CA 1
ATOM 837 C C . ALA A 1 112 ? 4.395 0.594 5.217 1.00 91.81 112 ALA A C 1
ATOM 839 O O . ALA A 1 112 ? 5.426 0.667 5.882 1.00 91.81 112 ALA A O 1
ATOM 840 N N . VAL A 1 113 ? 4.040 -0.501 4.546 1.00 92.00 113 VAL A N 1
ATOM 841 C CA . VAL A 1 113 ? 4.882 -1.691 4.392 1.00 92.00 113 VAL A CA 1
ATOM 842 C C . VAL A 1 113 ? 4.918 -2.086 2.920 1.00 92.00 113 VAL A C 1
ATOM 844 O O . VAL A 1 113 ? 3.919 -2.569 2.389 1.00 92.00 113 VAL A O 1
ATOM 847 N N . CYS A 1 114 ? 6.074 -1.924 2.279 1.00 92.38 114 CYS A N 1
ATOM 848 C CA . CYS A 1 114 ? 6.343 -2.439 0.936 1.00 92.38 114 CYS A CA 1
ATOM 849 C C . CYS A 1 114 ? 6.966 -3.841 1.036 1.00 92.38 114 CYS A C 1
ATOM 851 O O . CYS A 1 114 ? 7.959 -4.054 1.732 1.00 92.38 114 CYS A O 1
ATOM 853 N N . GLN A 1 115 ? 6.360 -4.812 0.363 1.00 93.00 115 GLN A N 1
ATOM 854 C CA . GLN A 1 115 ? 6.758 -6.215 0.333 1.00 93.00 115 GLN A CA 1
ATOM 855 C C . GLN A 1 115 ? 7.392 -6.537 -1.017 1.00 93.00 115 GLN A C 1
ATOM 857 O O . GLN A 1 115 ? 6.859 -6.168 -2.062 1.00 93.00 115 GLN A O 1
ATOM 862 N N . TYR A 1 116 ? 8.507 -7.266 -0.992 1.00 92.19 116 TYR A N 1
ATOM 863 C CA . TYR A 1 116 ? 9.262 -7.633 -2.188 1.00 92.19 116 TYR A CA 1
ATOM 864 C C . TYR A 1 116 ? 9.460 -9.144 -2.241 1.00 92.19 116 TYR A C 1
ATOM 866 O O . TYR A 1 116 ? 9.947 -9.754 -1.288 1.00 92.19 116 TYR A O 1
ATOM 874 N N . ASP A 1 117 ? 9.147 -9.748 -3.384 1.00 92.00 117 ASP A N 1
ATOM 875 C CA . ASP A 1 117 ? 9.465 -11.148 -3.644 1.00 92.00 117 ASP A CA 1
ATOM 876 C C . ASP A 1 117 ? 10.915 -11.277 -4.133 1.00 92.00 117 ASP A C 1
ATOM 878 O O . ASP A 1 117 ? 11.236 -10.963 -5.281 1.00 92.00 117 ASP A O 1
ATOM 882 N N . VAL A 1 118 ? 11.803 -11.790 -3.280 1.00 91.69 118 VAL A N 1
ATOM 883 C CA . VAL A 1 118 ? 13.235 -11.973 -3.591 1.00 91.69 118 VAL A CA 1
ATOM 884 C C . VAL A 1 118 ? 13.506 -12.901 -4.782 1.00 91.69 118 VAL A C 1
ATOM 886 O O . VAL A 1 118 ? 14.614 -12.910 -5.308 1.00 91.69 118 VAL A O 1
ATOM 889 N N . ARG A 1 119 ? 12.514 -13.680 -5.234 1.00 92.38 119 ARG A N 1
ATOM 890 C CA . ARG A 1 119 ? 12.612 -14.506 -6.450 1.00 92.38 119 ARG A CA 1
ATOM 891 C C . ARG A 1 119 ? 12.346 -13.693 -7.718 1.00 92.38 119 ARG A C 1
ATOM 893 O O . ARG A 1 119 ? 12.756 -14.104 -8.799 1.00 92.38 119 ARG A O 1
ATOM 900 N N . LYS A 1 120 ? 11.634 -12.567 -7.593 1.00 90.12 120 LYS A N 1
ATOM 901 C CA . LYS A 1 120 ? 11.223 -11.689 -8.698 1.00 90.12 120 LYS A CA 1
ATOM 902 C C . LYS A 1 120 ? 12.092 -10.428 -8.808 1.00 90.12 120 LYS A C 1
ATOM 904 O O . LYS A 1 120 ? 12.074 -9.806 -9.866 1.00 90.12 120 LYS A O 1
ATOM 909 N N . PHE A 1 121 ? 12.835 -10.056 -7.764 1.00 88.88 121 PHE A N 1
ATOM 910 C CA . PHE A 1 121 ? 13.703 -8.873 -7.731 1.00 88.88 121 PHE A CA 1
ATOM 911 C C . PHE A 1 121 ? 15.189 -9.235 -7.708 1.00 88.88 121 PHE A C 1
ATOM 913 O O . PHE A 1 121 ? 15.597 -10.206 -7.073 1.00 88.88 121 PHE A O 1
ATOM 920 N N . SER A 1 122 ? 16.021 -8.416 -8.358 1.00 89.12 122 SER A N 1
ATOM 921 C CA . SER A 1 122 ? 17.476 -8.555 -8.251 1.00 89.12 122 SER A CA 1
ATOM 922 C C . SER A 1 122 ? 17.964 -8.177 -6.846 1.00 89.12 122 SER A C 1
ATOM 924 O O . SER A 1 122 ? 17.373 -7.331 -6.173 1.00 89.12 122 SER A O 1
ATOM 926 N N . GLY A 1 123 ? 19.096 -8.736 -6.403 1.00 88.88 123 GLY A N 1
ATOM 927 C CA . GLY A 1 123 ? 19.692 -8.354 -5.114 1.00 88.88 123 GLY A CA 1
ATOM 928 C C . GLY A 1 123 ? 20.036 -6.859 -5.028 1.00 88.88 123 GLY A C 1
ATOM 929 O O . GLY A 1 123 ? 19.934 -6.256 -3.962 1.00 88.88 123 GLY A O 1
ATOM 930 N N . GLN A 1 124 ? 20.383 -6.235 -6.160 1.00 89.31 124 GLN A N 1
ATOM 931 C CA . GLN A 1 124 ? 20.615 -4.791 -6.246 1.00 89.31 124 GLN A CA 1
ATOM 932 C C . GLN A 1 124 ? 19.322 -3.992 -6.049 1.00 89.31 124 GLN A C 1
ATOM 934 O O . GLN A 1 124 ? 19.340 -2.994 -5.330 1.00 89.31 124 GLN A O 1
ATOM 939 N N . ALA A 1 125 ? 18.210 -4.442 -6.635 1.00 87.38 125 ALA A N 1
ATOM 940 C CA . ALA A 1 125 ? 16.905 -3.812 -6.468 1.00 87.38 125 ALA A CA 1
ATOM 941 C C . ALA A 1 125 ? 16.399 -3.932 -5.028 1.00 87.38 125 ALA A C 1
ATOM 943 O O . ALA A 1 125 ? 15.994 -2.931 -4.446 1.00 87.38 125 ALA A O 1
ATOM 944 N N . VAL A 1 126 ? 16.512 -5.115 -4.414 1.00 89.38 126 VAL A N 1
ATOM 945 C CA . VAL A 1 126 ? 16.157 -5.312 -2.998 1.00 89.38 126 VAL A CA 1
ATOM 946 C C . VAL A 1 126 ? 17.006 -4.414 -2.095 1.00 89.38 126 VAL A C 1
ATOM 948 O O . VAL A 1 126 ? 16.474 -3.749 -1.212 1.00 89.38 126 VAL A O 1
ATOM 951 N N . LEU A 1 127 ? 18.318 -4.316 -2.332 1.00 88.12 127 LEU A N 1
ATOM 952 C CA . LEU A 1 127 ? 19.182 -3.418 -1.560 1.00 88.12 127 LEU A CA 1
ATOM 953 C C . LEU A 1 127 ? 18.805 -1.939 -1.746 1.00 88.12 127 LEU A C 1
ATOM 955 O O . LEU A 1 127 ? 18.856 -1.169 -0.787 1.00 88.12 127 LEU A O 1
ATOM 959 N N . ALA A 1 128 ? 18.442 -1.527 -2.962 1.00 86.50 128 ALA A N 1
ATOM 960 C CA . ALA A 1 128 ? 17.984 -0.168 -3.237 1.00 86.50 128 ALA A CA 1
ATOM 961 C C . ALA A 1 128 ? 16.649 0.133 -2.536 1.00 86.50 128 ALA A C 1
ATOM 963 O O . ALA A 1 128 ? 16.524 1.178 -1.900 1.00 86.50 128 ALA A O 1
ATOM 964 N N . ALA A 1 129 ? 15.705 -0.808 -2.570 1.00 86.06 129 ALA A N 1
ATOM 965 C CA . ALA A 1 129 ? 14.447 -0.727 -1.841 1.00 86.06 129 ALA A CA 1
ATOM 966 C C . ALA A 1 129 ? 14.674 -0.604 -0.328 1.00 86.06 129 ALA A C 1
ATOM 968 O O . ALA A 1 129 ? 14.142 0.307 0.298 1.00 86.06 129 ALA A O 1
ATOM 969 N N . LEU A 1 130 ? 15.536 -1.437 0.265 1.00 85.62 130 LEU A N 1
ATOM 970 C CA . LEU A 1 130 ? 15.891 -1.323 1.685 1.00 85.62 130 LEU A CA 1
ATOM 971 C C . LEU A 1 130 ? 16.464 0.063 2.012 1.00 85.62 130 LEU A C 1
ATOM 973 O O . LEU A 1 130 ? 16.087 0.662 3.012 1.00 85.62 130 LEU A O 1
ATOM 977 N N . ARG A 1 131 ? 17.321 0.622 1.144 1.00 83.38 131 ARG A N 1
ATOM 978 C CA . ARG A 1 131 ? 17.878 1.981 1.309 1.00 83.38 131 ARG A CA 1
ATOM 979 C C . ARG A 1 131 ? 16.821 3.084 1.302 1.00 83.38 131 ARG A C 1
ATOM 981 O O . ARG A 1 131 ? 17.038 4.110 1.943 1.00 83.38 131 ARG A O 1
ATOM 988 N N . ALA A 1 132 ? 15.702 2.882 0.611 1.00 81.81 132 ALA A N 1
ATOM 989 C CA . ALA A 1 132 ? 14.586 3.825 0.598 1.00 81.81 132 ALA A CA 1
ATOM 990 C C . ALA A 1 132 ? 13.770 3.819 1.908 1.00 81.81 132 ALA A C 1
ATOM 992 O O . ALA A 1 132 ? 13.054 4.787 2.171 1.00 81.81 132 ALA A O 1
ATOM 993 N N . HIS A 1 133 ? 13.927 2.789 2.751 1.00 81.88 133 HIS A N 1
ATOM 994 C CA . HIS A 1 133 ? 13.170 2.565 3.986 1.00 81.88 133 HIS A CA 1
ATOM 995 C C . HIS A 1 133 ? 14.074 2.700 5.226 1.00 81.88 133 HIS A C 1
ATOM 997 O O . HIS A 1 133 ? 14.523 1.697 5.786 1.00 81.88 133 HIS A O 1
ATOM 1003 N N . PRO A 1 134 ? 14.366 3.936 5.679 1.00 70.25 134 PRO A N 1
ATOM 1004 C CA . PRO A 1 134 ? 15.340 4.179 6.739 1.00 70.25 134 PRO A CA 1
ATOM 1005 C C . PRO A 1 134 ? 14.982 3.515 8.073 1.00 70.25 134 PRO A C 1
ATOM 1007 O O . PRO A 1 134 ? 15.888 3.170 8.826 1.00 70.25 134 PRO A O 1
ATOM 1010 N N . ASP A 1 135 ? 13.694 3.264 8.324 1.00 73.38 135 ASP A N 1
ATOM 1011 C CA . ASP A 1 135 ? 13.191 2.605 9.537 1.00 73.38 135 ASP A CA 1
ATOM 1012 C C . ASP A 1 135 ? 13.710 1.163 9.697 1.00 73.38 135 ASP A C 1
ATOM 1014 O O . ASP A 1 135 ? 13.685 0.604 10.791 1.00 73.38 135 ASP A O 1
ATOM 1018 N N . ILE A 1 136 ? 14.226 0.555 8.622 1.00 68.69 136 ILE A N 1
ATOM 1019 C CA . ILE A 1 136 ? 14.842 -0.778 8.658 1.00 68.69 136 ILE A CA 1
ATOM 1020 C C . ILE A 1 136 ? 16.279 -0.720 9.212 1.00 68.69 136 ILE A C 1
ATOM 1022 O O . ILE A 1 136 ? 16.768 -1.708 9.760 1.00 68.69 136 ILE A O 1
ATOM 1026 N N . PHE A 1 137 ? 16.966 0.425 9.116 1.00 63.41 137 PHE A N 1
ATOM 1027 C CA . PHE A 1 137 ? 18.379 0.556 9.503 1.00 63.41 137 PHE A CA 1
ATOM 1028 C C . PHE A 1 137 ? 18.620 0.903 10.969 1.00 63.41 137 PHE A C 1
ATOM 1030 O O . PHE A 1 137 ? 19.770 0.830 11.410 1.00 63.41 137 PHE A O 1
ATOM 1037 N N . ASP A 1 138 ? 17.571 1.198 11.741 1.00 58.66 138 ASP A N 1
ATOM 1038 C CA . ASP A 1 138 ? 17.673 1.223 13.207 1.00 58.66 138 ASP A CA 1
ATOM 1039 C C . ASP A 1 138 ? 18.000 -0.174 13.778 1.00 58.66 138 ASP A C 1
ATOM 1041 O O . ASP A 1 138 ? 18.468 -0.307 14.910 1.00 58.66 138 ASP A O 1
ATOM 1045 N N . VAL A 1 139 ? 17.871 -1.225 12.957 1.00 55.06 139 VAL A N 1
ATOM 1046 C CA . VAL A 1 139 ? 18.527 -2.519 13.159 1.00 55.06 139 VAL A CA 1
ATOM 1047 C C . VAL A 1 139 ? 19.820 -2.528 12.333 1.00 55.06 139 VAL A C 1
ATOM 1049 O O . VAL A 1 139 ? 19.795 -2.587 11.107 1.00 55.06 139 VAL A O 1
ATOM 1052 N N . SER A 1 140 ? 20.972 -2.433 13.006 1.00 46.75 140 SER A N 1
ATOM 1053 C CA . SER A 1 140 ? 22.303 -2.313 12.385 1.00 46.75 140 SER A CA 1
ATOM 1054 C C . SER A 1 140 ? 22.500 -3.210 11.150 1.00 46.75 140 SER A C 1
ATOM 1056 O O . SER A 1 140 ? 22.470 -4.440 11.252 1.00 46.75 140 SER A O 1
ATOM 1058 N N . MET A 1 141 ? 22.833 -2.601 10.000 1.00 51.03 141 MET A N 1
ATOM 1059 C CA . MET A 1 141 ? 23.252 -3.309 8.774 1.00 51.03 141 MET A CA 1
ATOM 1060 C C . MET A 1 141 ? 24.423 -4.284 8.988 1.00 51.03 141 MET A C 1
ATOM 1062 O O . MET A 1 141 ? 24.657 -5.154 8.151 1.00 51.03 141 MET A O 1
ATOM 1066 N N . GLY A 1 142 ? 25.150 -4.183 10.107 1.00 50.25 142 GLY A N 1
ATOM 1067 C CA . GLY A 1 142 ? 26.196 -5.134 10.489 1.00 50.25 142 GLY A CA 1
ATOM 1068 C C . GLY A 1 142 ? 25.696 -6.557 10.779 1.00 50.25 142 GLY A C 1
ATOM 1069 O O . GLY A 1 142 ? 26.520 -7.461 10.900 1.00 50.25 142 GLY A O 1
ATOM 1070 N N . LEU A 1 143 ? 24.380 -6.773 10.888 1.00 51.75 143 LEU A N 1
ATOM 1071 C CA . LEU A 1 143 ? 23.765 -8.099 11.038 1.00 51.75 143 LEU A CA 1
ATOM 1072 C C . LEU A 1 143 ? 23.399 -8.763 9.701 1.00 51.75 143 LEU A C 1
ATOM 1074 O O . LEU A 1 143 ? 23.329 -9.984 9.648 1.00 51.75 143 LEU A O 1
ATOM 1078 N N . LEU A 1 144 ? 23.189 -7.985 8.633 1.00 51.41 144 LEU A N 1
ATOM 1079 C CA . LEU A 1 144 ? 22.778 -8.493 7.312 1.00 51.41 144 LEU A CA 1
ATOM 1080 C C . LEU A 1 144 ? 23.961 -8.873 6.406 1.00 51.41 144 LEU A C 1
ATOM 1082 O O . LEU A 1 144 ? 23.766 -9.506 5.374 1.00 51.41 144 LEU A O 1
ATOM 1086 N N . LEU A 1 145 ? 25.178 -8.468 6.777 1.00 46.41 145 LEU A N 1
ATOM 1087 C CA . LEU A 1 145 ? 26.411 -8.687 6.011 1.00 46.41 145 LEU A CA 1
ATOM 1088 C C . LEU A 1 145 ? 27.400 -9.629 6.724 1.00 46.41 145 LEU A C 1
ATOM 1090 O O . LEU A 1 145 ? 28.604 -9.540 6.485 1.00 46.41 145 LEU A O 1
ATOM 1094 N N . LYS A 1 146 ? 26.907 -10.495 7.616 1.00 37.75 146 LYS A N 1
ATOM 1095 C CA . LYS A 1 146 ? 27.696 -11.570 8.232 1.00 37.75 146 LYS A CA 1
ATOM 1096 C C . LYS A 1 146 ? 27.385 -12.915 7.602 1.00 37.75 146 LYS A C 1
ATOM 1098 O O . LYS A 1 146 ? 26.183 -13.209 7.437 1.00 37.75 146 LYS A O 1
#

Sequence (146 aa):
ADAIRAGQPCFLMAKGEDLAGYMDALDAMPGVDVDAAIASGLLTIAAAPGSTAREALDHFERVFWSAVDRNATVIRVVGEMASVRDSFTSEREMLDFEAMFNMVCKRFPCVAVCQYDVRKFSGQAVLAALRAHPDIFDVSMGLLLK

Radius of gyration: 15.51 Å; chains: 1; bounding box: 46×31×31 Å

Secondary structure (DSSP, 8-state):
-HHHHTT--EEEE--HHHHHHHHHHHHTSTT--HHHHHHTTSEEE-S--SSSHHHHHHHHHHHHHHHHHTT-S-EEEEEEHHHHGGGSSSHHHHHHHHHHHHHHHTTTTEEEEEE--TTTS-HHHHHHHHHH-GGGTTS-GGGTT-

pLDDT: mean 87.99, std 11.62, range [37.75, 97.75]